Protein AF-A0A2V3VYR4-F1 (afdb_monomer)

Radius of gyration: 10.77 Å; Cα contacts (8 Å, |Δi|>4): 65; chains: 1; bounding box: 24×22×25 Å

Structure (mmCIF, N/CA/C/O backbone):
data_AF-A0A2V3VYR4-F1
#
_entry.id   AF-A0A2V3VYR4-F1
#
loop_
_atom_site.group_PDB
_atom_s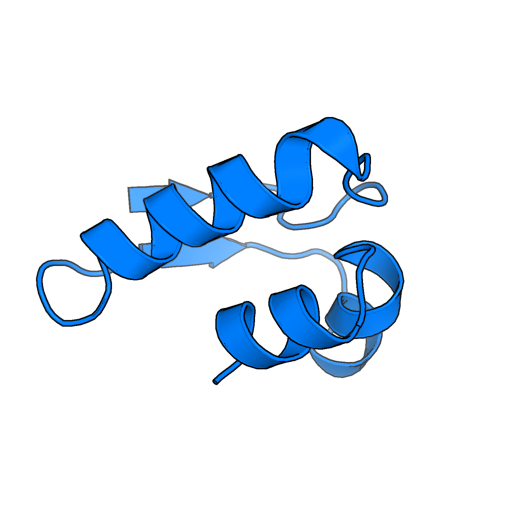ite.id
_atom_site.type_symbol
_atom_site.label_atom_id
_atom_site.label_alt_id
_atom_site.label_comp_id
_atom_site.label_asym_id
_atom_site.label_entity_id
_atom_site.label_seq_id
_atom_site.pdbx_PDB_ins_code
_atom_site.Cartn_x
_atom_site.Cartn_y
_atom_site.Cartn_z
_atom_site.occupancy
_atom_site.B_iso_or_equiv
_atom_site.auth_seq_id
_atom_site.auth_comp_id
_atom_site.auth_asym_id
_atom_site.auth_atom_id
_atom_site.pdbx_PDB_model_num
ATOM 1 N N . MET A 1 1 ? -8.886 -9.195 6.909 1.00 94.12 1 MET A N 1
ATOM 2 C CA . MET A 1 1 ? -8.594 -9.767 5.575 1.00 94.12 1 MET A CA 1
ATOM 3 C C . MET A 1 1 ? -7.098 -9.979 5.484 1.00 94.12 1 MET A C 1
ATOM 5 O O . MET A 1 1 ? -6.375 -9.152 6.026 1.00 94.12 1 MET A O 1
ATOM 9 N N . ILE A 1 2 ? -6.648 -11.070 4.874 1.00 95.56 2 ILE A N 1
ATOM 10 C CA . ILE A 1 2 ? -5.225 -11.318 4.621 1.00 95.56 2 ILE A CA 1
ATOM 11 C C . ILE A 1 2 ? -5.071 -11.380 3.106 1.00 95.56 2 ILE A C 1
ATOM 13 O O . ILE A 1 2 ? -5.802 -12.136 2.468 1.00 95.56 2 ILE A O 1
ATOM 17 N N . ILE A 1 3 ? -4.184 -10.556 2.557 1.00 93.81 3 ILE A N 1
ATOM 18 C CA . ILE A 1 3 ? -3.772 -10.633 1.158 1.00 93.81 3 ILE A CA 1
ATOM 19 C C . ILE A 1 3 ? -2.365 -11.206 1.153 1.00 93.81 3 ILE A C 1
ATOM 21 O O . ILE A 1 3 ? -1.423 -10.564 1.622 1.00 93.81 3 ILE A O 1
ATOM 25 N N . ASP A 1 4 ? -2.262 -12.440 0.677 1.00 95.06 4 ASP A N 1
ATOM 26 C CA . ASP A 1 4 ? -0.985 -13.114 0.508 1.00 95.06 4 ASP A CA 1
ATOM 27 C C . ASP A 1 4 ? -0.365 -12.758 -0.847 1.00 95.06 4 ASP A C 1
ATOM 29 O O . ASP A 1 4 ? -1.088 -12.411 -1.783 1.00 95.06 4 ASP A O 1
ATOM 33 N N . GLU A 1 5 ? 0.963 -12.829 -0.939 1.00 94.44 5 GLU A N 1
ATOM 34 C CA . GLU A 1 5 ? 1.729 -12.511 -2.155 1.00 94.44 5 GLU A CA 1
ATOM 35 C C . GLU A 1 5 ? 1.398 -11.120 -2.756 1.00 94.44 5 GLU A C 1
ATOM 37 O O . GLU A 1 5 ? 1.275 -10.929 -3.971 1.00 94.44 5 GLU A O 1
ATOM 42 N N . TRP A 1 6 ? 1.261 -10.115 -1.884 1.00 94.00 6 TRP A N 1
ATOM 43 C CA . TRP A 1 6 ? 0.990 -8.720 -2.225 1.00 94.00 6 TRP A CA 1
ATOM 44 C C . TRP A 1 6 ? 2.009 -8.175 -3.223 1.00 94.00 6 TRP A C 1
ATOM 46 O O . TRP A 1 6 ? 3.214 -8.120 -2.942 1.00 94.00 6 TRP A O 1
ATOM 56 N N . LEU A 1 7 ? 1.493 -7.734 -4.374 1.00 93.19 7 LEU A N 1
ATOM 57 C CA . LEU A 1 7 ? 2.271 -7.188 -5.485 1.00 93.19 7 LEU A CA 1
ATOM 58 C C . LEU A 1 7 ? 3.398 -8.132 -5.931 1.00 93.19 7 LEU A C 1
ATOM 60 O O . LEU A 1 7 ? 4.498 -7.688 -6.268 1.00 93.19 7 LEU A O 1
ATOM 64 N N . LEU A 1 8 ? 3.150 -9.446 -5.946 1.00 92.56 8 LEU A N 1
ATOM 65 C CA . LEU A 1 8 ? 4.093 -10.409 -6.521 1.00 92.56 8 LEU A CA 1
ATOM 66 C C . LEU A 1 8 ? 4.391 -10.081 -7.995 1.00 92.56 8 LEU A C 1
ATOM 68 O O . LEU A 1 8 ? 5.547 -10.111 -8.418 1.00 92.56 8 LEU A O 1
ATOM 72 N N . THR A 1 9 ? 3.363 -9.674 -8.741 1.00 91.12 9 THR A N 1
ATOM 73 C CA . THR A 1 9 ? 3.459 -9.094 -10.087 1.00 91.12 9 THR A CA 1
ATOM 74 C C . THR A 1 9 ? 2.864 -7.684 -10.103 1.00 91.12 9 THR A C 1
ATOM 76 O O . THR A 1 9 ? 2.035 -7.381 -9.242 1.00 91.12 9 THR A O 1
ATOM 79 N N . PRO A 1 10 ? 3.245 -6.823 -11.068 1.00 91.50 10 PRO A N 1
ATOM 80 C CA . PRO A 1 10 ? 2.569 -5.546 -11.274 1.00 91.50 10 PRO A CA 1
ATOM 81 C C . PRO A 1 10 ? 1.059 -5.741 -11.441 1.00 91.50 10 PRO A C 1
ATOM 83 O O . PRO A 1 10 ? 0.621 -6.684 -12.109 1.00 91.50 10 PRO A O 1
ATOM 86 N N . LEU A 1 11 ? 0.284 -4.868 -10.810 1.00 91.56 11 LEU A N 1
ATOM 87 C CA . LEU A 1 11 ? -1.164 -4.839 -10.908 1.00 91.56 11 LEU A CA 1
ATOM 88 C C . LEU A 1 11 ? -1.561 -4.267 -12.278 1.00 91.56 11 LEU A C 1
ATOM 90 O O . LEU A 1 11 ? -1.098 -3.184 -12.628 1.00 91.56 11 LEU A O 1
ATOM 94 N N . PRO A 1 12 ? -2.398 -4.964 -13.064 1.00 90.44 12 PRO A N 1
ATOM 95 C CA . PRO A 1 12 ? -2.936 -4.402 -14.296 1.00 90.44 12 PRO A CA 1
ATOM 96 C C . PRO A 1 12 ? -3.794 -3.163 -14.015 1.00 90.44 12 PRO A C 1
ATOM 98 O O . PRO A 1 12 ? -4.626 -3.196 -13.108 1.00 90.44 12 PRO A O 1
ATOM 101 N N . ASP A 1 13 ? -3.653 -2.123 -14.842 1.00 87.44 13 ASP A N 1
ATOM 102 C CA . ASP A 1 13 ? -4.342 -0.833 -14.665 1.00 87.44 13 ASP A CA 1
ATOM 103 C C . ASP A 1 13 ? -5.872 -0.972 -14.535 1.00 87.44 13 ASP A C 1
ATOM 105 O O . ASP A 1 13 ? -6.515 -0.245 -13.781 1.00 87.44 13 ASP A O 1
ATOM 109 N N . GLU A 1 14 ? -6.472 -1.950 -15.224 1.00 90.00 14 GLU A N 1
ATOM 110 C CA . GLU A 1 14 ? -7.916 -2.225 -15.158 1.00 90.00 14 GLU A CA 1
ATOM 111 C C . GLU A 1 14 ? -8.403 -2.684 -13.773 1.00 90.00 14 GLU A C 1
ATOM 113 O O . GLU A 1 14 ? -9.588 -2.557 -13.466 1.00 90.00 14 GLU A O 1
ATOM 118 N N . TYR A 1 15 ? -7.502 -3.188 -12.923 1.00 90.88 15 TYR A N 1
ATOM 119 C CA . TYR A 1 15 ? -7.814 -3.657 -11.572 1.00 90.88 15 TYR A CA 1
ATOM 120 C C . TYR A 1 15 ? -7.389 -2.679 -10.471 1.00 90.88 15 TYR A C 1
ATOM 122 O O . TYR A 1 15 ? -7.778 -2.871 -9.316 1.00 90.88 15 TYR A O 1
ATOM 130 N N . THR A 1 16 ? -6.641 -1.620 -10.797 1.00 90.25 16 THR A N 1
ATOM 131 C CA . THR A 1 16 ? -6.135 -0.640 -9.822 1.00 90.25 16 THR A CA 1
ATOM 132 C C . THR A 1 16 ? -7.261 0.040 -9.043 1.00 90.25 16 THR A C 1
ATOM 134 O O . THR A 1 16 ? -7.224 0.077 -7.812 1.00 90.25 16 THR A O 1
ATOM 137 N N . LEU A 1 17 ? -8.320 0.484 -9.727 1.00 91.00 17 LEU A N 1
ATOM 138 C CA . LEU A 1 17 ? -9.484 1.094 -9.071 1.00 91.00 17 LEU A CA 1
ATOM 139 C C . LEU A 1 17 ? -10.261 0.099 -8.202 1.00 91.00 17 LEU A C 1
ATOM 141 O O . LEU A 1 17 ? -10.668 0.435 -7.094 1.00 91.00 17 LEU A O 1
ATOM 145 N N . THR A 1 18 ? -10.426 -1.142 -8.662 1.00 92.62 18 THR A N 1
ATOM 146 C CA . THR A 1 18 ? -11.101 -2.183 -7.873 1.00 92.62 18 THR A CA 1
ATOM 147 C C . THR A 1 18 ? -10.340 -2.487 -6.585 1.00 92.62 18 THR A C 1
ATOM 149 O O . THR A 1 18 ? -10.944 -2.648 -5.525 1.00 92.62 18 THR A O 1
ATOM 15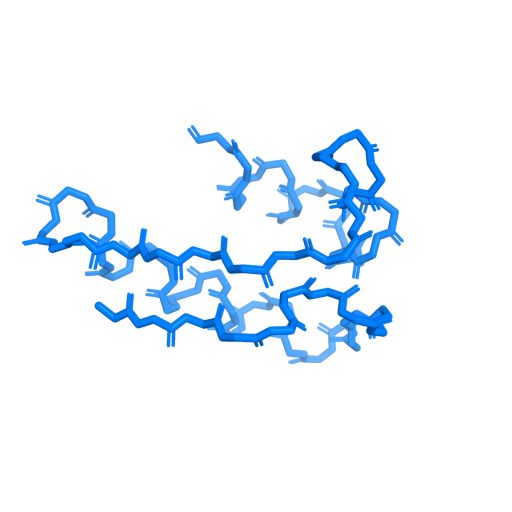2 N N . LEU A 1 19 ? -9.009 -2.548 -6.653 1.00 92.56 19 LEU A N 1
ATOM 153 C CA . LEU A 1 19 ? -8.179 -2.743 -5.470 1.00 92.56 19 LEU A CA 1
ATOM 154 C C . LEU A 1 19 ? -8.308 -1.571 -4.491 1.00 92.56 19 LEU A C 1
ATOM 156 O O . LEU A 1 19 ? -8.457 -1.801 -3.289 1.00 92.56 19 LEU A O 1
ATOM 160 N N . PHE A 1 20 ? -8.297 -0.341 -5.005 1.00 92.88 20 PHE A N 1
ATOM 161 C CA . PHE A 1 20 ? -8.503 0.860 -4.203 1.00 92.88 20 PHE A CA 1
ATOM 162 C C . PHE A 1 20 ? -9.843 0.825 -3.457 1.00 92.88 20 PHE A C 1
ATOM 164 O O . PHE A 1 20 ? -9.861 0.971 -2.237 1.00 92.88 20 PHE A O 1
ATOM 171 N N . GLU A 1 21 ? -10.949 0.515 -4.139 1.00 93.62 21 GLU A N 1
ATOM 172 C CA . GLU A 1 21 ? -12.275 0.395 -3.512 1.00 93.62 21 GLU A CA 1
ATOM 173 C C . GLU A 1 21 ? -12.310 -0.662 -2.394 1.00 93.62 21 GLU A C 1
ATOM 175 O O . GLU A 1 21 ? -12.910 -0.451 -1.333 1.00 93.62 21 GLU A O 1
ATOM 180 N N . ILE A 1 22 ? -11.644 -1.804 -2.602 1.00 93.50 22 ILE A N 1
ATOM 181 C CA . ILE A 1 22 ? -11.546 -2.863 -1.589 1.00 93.50 22 ILE A CA 1
ATOM 182 C C . ILE A 1 22 ? -10.790 -2.357 -0.357 1.00 93.50 22 ILE A C 1
ATOM 184 O O . ILE A 1 22 ? -11.245 -2.596 0.766 1.00 93.50 22 ILE A O 1
ATOM 188 N N . ILE A 1 23 ? -9.658 -1.678 -0.543 1.00 92.62 23 ILE A N 1
ATOM 189 C CA . ILE A 1 23 ? -8.847 -1.150 0.562 1.00 92.62 23 ILE A CA 1
ATOM 190 C C . ILE A 1 23 ? -9.619 -0.066 1.318 1.00 92.62 23 ILE A C 1
ATOM 192 O O . ILE A 1 23 ? -9.778 -0.188 2.535 1.00 92.62 23 ILE A O 1
ATOM 196 N N . GLU A 1 24 ? -10.201 0.897 0.606 1.00 93.75 24 GLU A N 1
ATOM 197 C CA . GLU A 1 24 ? -10.996 1.989 1.180 1.00 93.75 24 GLU A CA 1
ATOM 198 C C . GLU A 1 24 ? -12.190 1.480 1.990 1.00 93.75 24 GLU A C 1
ATOM 200 O O . GLU A 1 24 ? -12.421 1.920 3.116 1.00 93.75 24 GLU A O 1
ATOM 205 N N . SER A 1 25 ? -12.922 0.481 1.483 1.00 94.69 25 SER A N 1
ATOM 206 C CA . SER A 1 25 ? -14.068 -0.095 2.207 1.00 94.69 25 SER A CA 1
ATOM 207 C C . SER A 1 25 ? -13.685 -0.710 3.564 1.00 94.69 25 SER A C 1
ATOM 209 O O . SER A 1 25 ? -14.522 -0.853 4.466 1.00 94.69 25 SER A O 1
ATOM 211 N N . ARG A 1 26 ? -12.412 -1.093 3.717 1.00 93.94 26 ARG A N 1
ATOM 212 C CA . ARG A 1 26 ? -11.860 -1.726 4.919 1.00 93.94 26 ARG A CA 1
ATOM 213 C C . ARG A 1 26 ? -11.105 -0.753 5.811 1.00 93.94 26 ARG A C 1
ATOM 215 O O .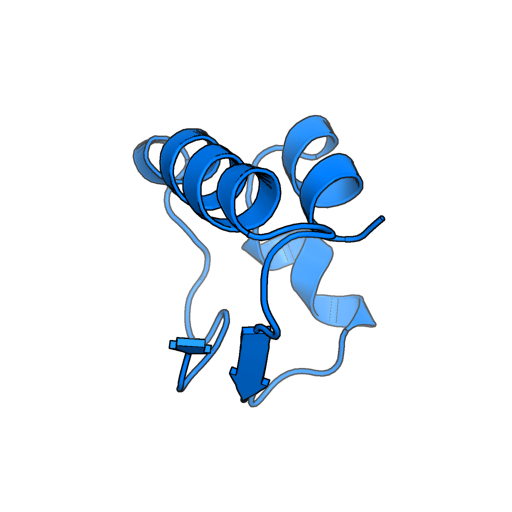 ARG A 1 26 ? -10.958 -1.024 7.010 1.00 93.94 26 ARG A O 1
ATOM 222 N N . LEU A 1 27 ? -10.632 0.355 5.250 1.00 92.12 27 LEU A N 1
ATOM 223 C CA . LEU A 1 27 ? -9.910 1.381 5.978 1.00 92.12 27 LEU A CA 1
ATOM 224 C C . LEU A 1 27 ? -10.777 1.875 7.144 1.00 92.12 27 LEU A C 1
ATOM 226 O O . LEU A 1 27 ? -11.958 2.174 6.993 1.00 92.12 27 LEU A O 1
ATOM 230 N N . LYS A 1 28 ? -10.202 1.897 8.352 1.00 91.25 28 LYS A N 1
ATOM 231 C CA . LYS A 1 28 ? -10.875 2.266 9.619 1.00 91.25 28 LYS A CA 1
ATOM 232 C C . LYS A 1 28 ? -12.075 1.392 10.030 1.00 91.25 28 LYS A C 1
ATOM 234 O O . LYS A 1 28 ? -12.640 1.643 11.093 1.00 91.25 28 LYS A O 1
ATOM 239 N N . THR A 1 29 ? -12.443 0.357 9.273 1.00 96.00 29 THR A N 1
ATOM 240 C CA . THR A 1 29 ? -13.556 -0.545 9.622 1.00 96.00 29 THR A CA 1
ATOM 241 C C . THR A 1 29 ? -13.076 -1.916 10.089 1.00 96.00 29 THR A C 1
ATOM 243 O O . THR A 1 29 ? -13.644 -2.477 11.027 1.00 96.00 29 THR A O 1
ATOM 246 N N . ALA A 1 30 ? -12.017 -2.465 9.488 1.00 94.62 30 ALA A N 1
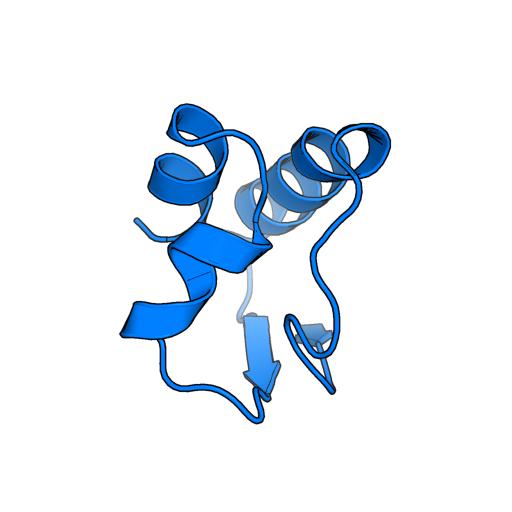ATOM 247 C CA . ALA A 1 30 ? -11.470 -3.761 9.875 1.00 94.62 30 ALA A CA 1
ATOM 248 C C . ALA A 1 30 ? -10.007 -3.927 9.449 1.00 94.62 30 ALA A C 1
ATOM 250 O O . ALA A 1 30 ? -9.591 -3.456 8.397 1.00 94.62 30 ALA A O 1
ATOM 251 N N . SER A 1 31 ? -9.235 -4.703 10.212 1.00 94.19 31 SER A N 1
ATOM 252 C CA . SER A 1 31 ? -7.824 -4.952 9.899 1.00 94.19 31 SER A CA 1
ATOM 253 C C . SER A 1 31 ? -7.630 -5.662 8.549 1.00 94.19 31 SER A C 1
ATOM 255 O O . SER A 1 31 ? -8.372 -6.594 8.183 1.00 94.19 31 SER A O 1
ATOM 257 N N . THR A 1 32 ? -6.583 -5.249 7.83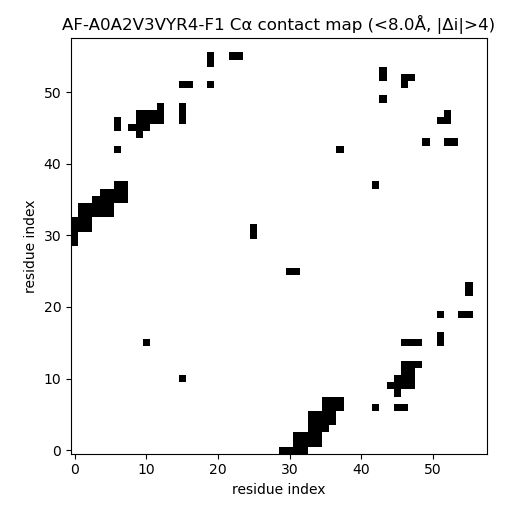8 1.00 94.81 32 THR A N 1
ATOM 258 C CA . THR A 1 32 ? -6.081 -5.864 6.606 1.00 94.81 32 THR A CA 1
ATOM 259 C C . THR A 1 32 ? -4.587 -6.127 6.784 1.00 94.81 32 THR A C 1
ATOM 261 O O . THR A 1 32 ? -3.862 -5.248 7.234 1.00 94.81 32 THR A O 1
ATOM 264 N N . ILE A 1 33 ? -4.148 -7.352 6.499 1.00 94.75 33 ILE A N 1
ATOM 265 C CA . ILE A 1 33 ? -2.744 -7.774 6.575 1.00 94.75 33 ILE A CA 1
ATOM 266 C C . ILE A 1 33 ? -2.278 -8.051 5.147 1.00 94.75 33 ILE A C 1
ATOM 268 O O . ILE A 1 33 ? -2.9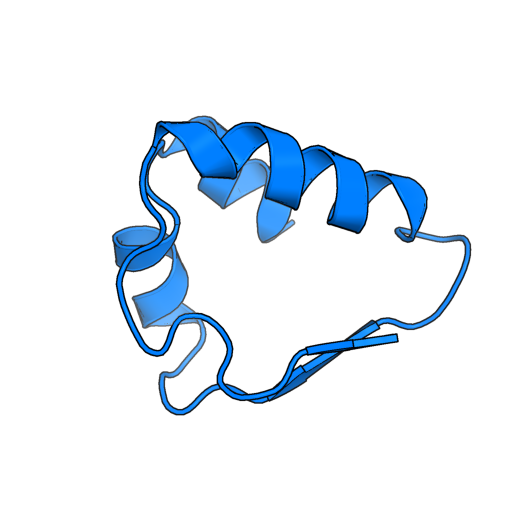50 -8.796 4.433 1.00 94.75 33 ILE A O 1
ATOM 272 N N . LEU A 1 34 ? -1.156 -7.452 4.750 1.00 94.25 34 LEU A N 1
ATOM 273 C CA . LEU A 1 34 ? -0.535 -7.620 3.437 1.00 94.25 34 LEU A CA 1
ATOM 274 C C . LEU A 1 34 ? 0.799 -8.352 3.611 1.00 94.25 34 LEU A C 1
ATOM 276 O O . LEU A 1 34 ? 1.675 -7.868 4.330 1.00 94.25 34 LEU A O 1
ATOM 280 N N . CYS A 1 35 ? 0.956 -9.503 2.966 1.00 95.38 35 CYS A N 1
ATOM 281 C CA . CYS A 1 35 ? 2.212 -10.250 2.951 1.00 95.38 35 CYS A CA 1
ATOM 282 C C . CYS A 1 35 ? 2.900 -10.003 1.609 1.00 95.38 35 CYS A C 1
ATOM 284 O O . CYS A 1 35 ? 2.383 -10.441 0.590 1.00 95.38 35 CYS A O 1
ATOM 286 N N . SER A 1 36 ? 4.035 -9.300 1.580 1.00 93.94 36 SER A N 1
ATOM 287 C CA . SER A 1 36 ? 4.753 -8.994 0.333 1.00 93.94 36 SER A CA 1
ATOM 288 C C . SER A 1 36 ? 6.167 -9.559 0.341 1.00 93.94 36 SER A C 1
ATOM 290 O O . SER A 1 36 ? 6.844 -9.542 1.367 1.00 93.94 36 SER A O 1
ATOM 292 N N . GLN A 1 37 ? 6.629 -9.983 -0.836 1.00 91.94 37 GLN A N 1
ATOM 293 C CA . GLN A 1 37 ? 8.023 -10.364 -1.086 1.00 91.94 37 GLN A CA 1
ATOM 294 C C . GLN A 1 37 ? 8.913 -9.159 -1.416 1.00 91.94 37 GLN A C 1
ATOM 296 O O . GLN A 1 37 ? 10.133 -9.284 -1.522 1.00 91.94 37 GLN A O 1
ATOM 301 N N . THR A 1 38 ? 8.303 -7.990 -1.619 1.00 88.50 38 THR A N 1
ATOM 302 C CA . THR A 1 38 ? 9.006 -6.737 -1.892 1.00 88.50 38 THR A CA 1
ATOM 303 C C . THR A 1 38 ? 8.771 -5.730 -0.787 1.00 88.50 38 THR A C 1
ATOM 305 O O . THR A 1 38 ? 7.684 -5.665 -0.215 1.00 88.50 38 THR A O 1
ATOM 308 N N . ALA A 1 39 ? 9.797 -4.933 -0.507 1.00 89.56 39 ALA A N 1
ATOM 309 C CA . ALA A 1 39 ? 9.712 -3.866 0.473 1.00 89.56 39 ALA A CA 1
ATOM 310 C C . ALA A 1 39 ? 8.749 -2.751 -0.002 1.00 89.56 39 ALA A C 1
ATOM 312 O O . ALA A 1 39 ? 8.562 -2.608 -1.219 1.00 89.56 39 ALA A O 1
ATOM 313 N N . PRO A 1 40 ? 8.130 -1.988 0.922 1.00 87.81 40 PRO A N 1
ATOM 314 C CA . PRO A 1 40 ? 7.142 -0.956 0.595 1.00 87.81 40 PRO A CA 1
ATOM 315 C C . PRO A 1 40 ? 7.607 0.077 -0.432 1.00 87.81 40 PRO A C 1
ATOM 317 O O . PRO A 1 40 ? 6.813 0.549 -1.241 1.00 87.81 40 PRO A O 1
ATOM 320 N N . GLU A 1 41 ? 8.904 0.375 -0.464 1.00 86.81 41 GLU A N 1
ATOM 321 C CA . GLU A 1 41 ? 9.508 1.312 -1.412 1.00 86.81 41 GLU A CA 1
ATOM 322 C C . GLU A 1 41 ? 9.320 0.869 -2.872 1.00 86.81 41 GLU A C 1
ATOM 324 O O . GLU A 1 41 ? 9.278 1.706 -3.766 1.00 86.81 41 GLU A O 1
ATOM 329 N N . GLY A 1 42 ? 9.183 -0.439 -3.121 1.00 86.25 42 GLY A N 1
ATOM 330 C CA . GLY A 1 42 ? 8.948 -1.009 -4.450 1.00 86.25 42 GLY A CA 1
ATOM 331 C C . GLY A 1 42 ? 7.475 -1.244 -4.790 1.00 86.25 42 GLY A C 1
ATOM 332 O O . GLY A 1 42 ? 7.187 -1.847 -5.824 1.00 86.25 42 GLY A O 1
ATOM 333 N N . TRP A 1 43 ? 6.535 -0.852 -3.923 1.00 90.94 43 TRP A N 1
ATOM 334 C CA . TRP A 1 43 ? 5.102 -1.051 -4.173 1.00 90.94 43 TRP A CA 1
ATOM 335 C C . TRP A 1 43 ? 4.544 -0.025 -5.154 1.00 90.94 43 TRP A C 1
ATOM 337 O O . TRP A 1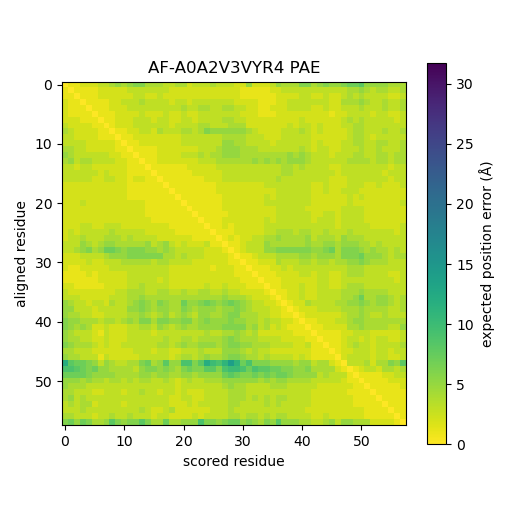 43 ? 3.702 -0.378 -5.978 1.00 90.94 43 TRP A O 1
ATOM 347 N N . TYR A 1 44 ? 5.053 1.209 -5.110 1.00 89.06 44 TYR A N 1
ATOM 348 C CA . TYR A 1 44 ? 4.600 2.299 -5.972 1.00 89.06 44 TYR A CA 1
ATOM 349 C C . TYR A 1 44 ? 4.709 1.931 -7.459 1.00 89.06 44 TYR A C 1
ATOM 351 O O . TYR A 1 44 ? 3.731 2.013 -8.195 1.00 89.06 44 TYR A O 1
ATOM 359 N N . ASP A 1 45 ? 5.855 1.377 -7.863 1.00 87.25 45 ASP A N 1
ATOM 360 C CA . ASP A 1 45 ? 6.117 0.938 -9.242 1.00 87.25 45 ASP A CA 1
ATOM 361 C C . ASP A 1 45 ? 5.216 -0.221 -9.705 1.00 87.25 45 ASP A C 1
ATOM 363 O O . ASP A 1 45 ? 5.120 -0.505 -10.900 1.00 87.25 45 ASP A O 1
ATOM 367 N N . LYS A 1 46 ? 4.573 -0.930 -8.770 1.00 90.56 46 LYS A N 1
ATOM 368 C CA . LYS A 1 46 ? 3.761 -2.121 -9.050 1.00 90.56 46 LYS A CA 1
ATOM 369 C C . LYS A 1 46 ? 2.257 -1.875 -8.989 1.00 90.56 46 LYS A C 1
ATOM 371 O O . LYS A 1 46 ? 1.519 -2.724 -9.477 1.00 90.56 46 LYS A O 1
ATOM 376 N N . LEU A 1 47 ? 1.796 -0.779 -8.389 1.00 89.62 47 LEU A N 1
ATOM 377 C CA . LEU A 1 47 ? 0.367 -0.461 -8.241 1.00 89.62 47 LEU A CA 1
ATOM 378 C C . LEU A 1 47 ? -0.247 0.191 -9.496 1.00 89.62 47 LEU A C 1
ATOM 380 O O . LEU A 1 47 ? -1.471 0.294 -9.594 1.00 89.62 47 LEU A O 1
ATOM 384 N N . GLY A 1 48 ? 0.587 0.570 -10.468 1.00 82.50 48 GLY A N 1
ATOM 385 C CA . GLY A 1 48 ? 0.153 1.163 -11.731 1.00 82.50 48 GLY A CA 1
ATOM 386 C C . GLY A 1 48 ? -0.001 2.677 -11.614 1.00 82.50 48 GLY A C 1
ATOM 387 O O . GLY A 1 48 ? 0.988 3.394 -11.467 1.00 82.50 48 GLY A O 1
ATOM 388 N N . GLU A 1 49 ? -1.234 3.177 -11.709 1.00 85.25 49 GLU A N 1
ATOM 389 C CA . GLU A 1 49 ? -1.533 4.613 -11.730 1.00 85.25 49 GLU A CA 1
ATOM 390 C C . GLU A 1 49 ? -1.030 5.346 -10.471 1.00 85.25 49 GLU A C 1
ATOM 392 O O . GLU A 1 49 ? -1.519 5.127 -9.365 1.00 85.25 49 GLU A O 1
ATOM 397 N N . ALA A 1 50 ? -0.095 6.282 -10.665 1.00 84.50 50 ALA A N 1
ATOM 398 C CA . ALA A 1 50 ? 0.612 7.023 -9.615 1.00 84.50 50 ALA A CA 1
ATOM 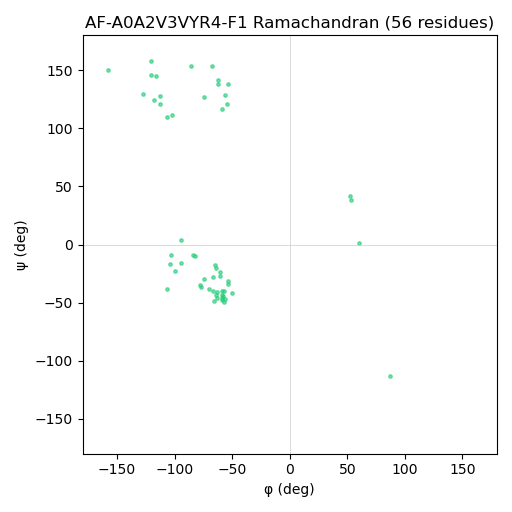399 C C . ALA A 1 50 ? -0.300 7.656 -8.544 1.00 84.50 50 ALA A C 1
ATOM 401 O O . ALA A 1 50 ? 0.007 7.597 -7.356 1.00 84.50 50 ALA A O 1
ATOM 402 N N . LEU A 1 51 ? -1.428 8.249 -8.951 1.00 86.75 51 LEU A N 1
ATOM 403 C CA . LEU A 1 51 ? -2.363 8.899 -8.025 1.00 86.75 51 LEU A CA 1
ATOM 404 C C . LEU A 1 51 ? -3.113 7.890 -7.151 1.00 86.75 51 LEU A C 1
ATOM 406 O O . LEU A 1 51 ? -3.340 8.142 -5.972 1.00 86.75 51 LEU A O 1
ATOM 410 N N . VAL A 1 52 ? -3.492 6.746 -7.723 1.00 87.50 52 VAL A N 1
ATOM 411 C CA . VAL A 1 52 ? -4.197 5.693 -6.984 1.00 87.50 52 VAL A CA 1
ATOM 412 C C . VAL A 1 52 ? -3.220 4.913 -6.112 1.00 87.50 52 VAL A C 1
ATOM 414 O O . VAL A 1 52 ? -3.557 4.561 -4.988 1.00 87.50 52 VAL A O 1
ATOM 417 N N . ALA A 1 53 ? -1.995 4.690 -6.593 1.00 87.69 53 ALA A N 1
ATOM 418 C CA . ALA A 1 53 ? -0.923 4.100 -5.804 1.00 87.69 53 ALA A CA 1
ATOM 419 C C . ALA A 1 53 ? -0.633 4.931 -4.547 1.00 87.69 53 ALA A C 1
ATOM 421 O O . ALA A 1 53 ? -0.539 4.364 -3.466 1.00 87.69 53 ALA A O 1
ATOM 422 N N . ASP A 1 54 ? -0.563 6.258 -4.676 1.00 88.81 54 ASP A N 1
ATOM 423 C CA . ASP A 1 54 ? -0.405 7.166 -3.534 1.00 88.81 54 ASP A CA 1
ATOM 424 C C . ASP A 1 54 ? -1.565 7.008 -2.538 1.00 88.81 54 ASP A C 1
ATOM 426 O O . ASP A 1 54 ? -1.343 6.764 -1.358 1.00 88.81 54 ASP A O 1
ATOM 430 N N . ALA A 1 55 ? -2.807 7.002 -3.034 1.00 89.44 55 ALA A N 1
ATOM 431 C CA . ALA A 1 55 ? -3.998 6.842 -2.200 1.00 89.44 55 ALA A CA 1
ATOM 432 C C . ALA A 1 55 ? -4.130 5.456 -1.532 1.00 89.44 55 ALA A C 1
ATOM 434 O O . ALA A 1 55 ? -4.747 5.344 -0.481 1.00 89.44 55 ALA A O 1
ATOM 435 N N . ILE A 1 56 ? -3.587 4.393 -2.135 1.00 88.25 56 ILE A N 1
ATOM 436 C CA . ILE A 1 56 ? -3.560 3.039 -1.550 1.00 88.25 56 ILE A CA 1
ATOM 437 C C . ILE A 1 56 ? -2.523 2.935 -0.419 1.00 88.25 56 ILE A C 1
ATOM 439 O O . ILE A 1 56 ? -2.673 2.092 0.470 1.00 88.25 56 ILE A O 1
ATOM 443 N N . LEU A 1 57 ? -1.445 3.719 -0.500 1.00 87.75 57 LEU A N 1
ATOM 444 C CA . LEU A 1 57 ? -0.298 3.643 0.406 1.00 87.75 57 LEU A CA 1
ATOM 445 C C . LEU A 1 57 ? -0.372 4.617 1.593 1.00 87.75 57 LEU A C 1
ATOM 447 O O . LEU A 1 57 ? 0.383 4.415 2.547 1.00 87.75 57 LEU A O 1
ATOM 451 N N . ASP A 1 58 ? -1.242 5.629 1.529 1.00 86.25 58 ASP A N 1
ATOM 452 C CA . ASP A 1 58 ? -1.556 6.570 2.623 1.00 86.25 58 ASP A CA 1
ATOM 453 C C . ASP A 1 58 ? -2.399 5.920 3.745 1.00 86.25 58 ASP A C 1
ATOM 455 O O . ASP A 1 58 ? -2.064 6.111 4.941 1.00 86.25 58 ASP A O 1
#

Foldseek 3Di:
DEAEAQLVDADPPVCLVVVLVVQVVDVVPHDYHYHHPDDPVCQCVRSPDNVSSVSSSD

Mean predicted aligned error: 2.92 Å

Secondary structure (DSSP, 8-state):
-EE-STTSSPPPHHHHHHHHHHHHHHTTTS--EE--SS-GGGTHHHH-SHHHHHHHH-

Solvent-accessible surface area (backbone atoms only — not comparable to full-atom values): 3553 Å² total; per-residue (Å²): 89,76,44,73,62,39,72,76,55,68,45,58,67,90,49,37,62,60,52,44,52,57,51,58,73,29,58,100,71,51,72,71,4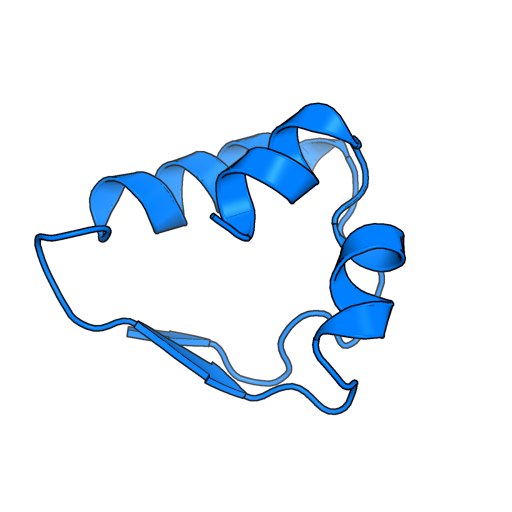6,76,42,51,93,61,61,75,88,61,43,54,84,25,36,46,55,67,72,59,29,50,66,69,72,109

Organism: NCBI:txid621096

pLDDT: mean 91.06, std 3.18, range [82.5, 96.0]

Sequence (58 aa):
MIIDEWLLTPLPDEYTLTLFEIIESRLKTASTILCSQTAPEGWYDKLGEALVADAILD

Nearest PDB structures (foldseek):
  8q3w-assembly1_A  TM=9.090E-01  e=6.210E-02  Geobacillus stearothermophilus
  8q4d-assembly1_O  TM=8.794E-01  e=4.158E-02  Geobacillus stearothermophilus
  5bq5-assembly3_C  TM=9.031E-01  e=9.276E-02  Geobacillus stearothermophilus
  3bos-assembly1_B  TM=6.961E-01  e=4.488E+00  Shewanella amazonensis SB2B
  3sc3-assembly1_B  TM=7.087E-01  e=9.365E+00  Shewanella amazonensis SB2B

InterPro domains:
  IPR002611 IstB-like ATP-binding domain [PF01695] (1-58)
  IPR027417 P-loop containing nucleoside triphosphate hydrolase [G3DSA:3.40.50.300] (1-58)